Protein AF-A0A093YQZ5-F1 (afdb_monomer)

Radius of gyration: 15.55 Å; Cα contacts (8 Å, |Δi|>4): 417; chains: 1; bounding box: 33×49×37 Å

Structure (mmCIF, N/CA/C/O backbone):
data_AF-A0A093YQZ5-F1
#
_entry.id   AF-A0A093YQZ5-F1
#
loop_
_atom_site.group_PDB
_atom_site.id
_atom_site.type_symbol
_atom_site.label_atom_id
_atom_site.label_alt_id
_atom_site.label_comp_id
_atom_site.label_asym_id
_atom_site.label_entity_id
_atom_site.label_seq_id
_atom_site.pdbx_PDB_ins_code
_atom_site.Cartn_x
_atom_site.Cartn_y
_atom_site.Cartn_z
_atom_site.occupancy
_atom_site.B_iso_or_equiv
_atom_site.auth_seq_id
_atom_site.auth_comp_id
_atom_site.auth_asym_id
_atom_site.auth_atom_id
_atom_site.pdbx_PDB_model_num
ATOM 1 N N . MET A 1 1 ? 9.230 -37.143 -23.512 1.00 34.69 1 MET A N 1
ATOM 2 C CA . MET A 1 1 ? 10.174 -36.220 -22.845 1.00 34.69 1 MET A CA 1
ATOM 3 C C . MET A 1 1 ? 9.344 -35.208 -22.074 1.00 34.69 1 MET A C 1
ATOM 5 O O . MET A 1 1 ? 8.448 -34.623 -22.665 1.00 34.69 1 MET A O 1
ATOM 9 N N . ARG A 1 2 ? 9.528 -35.108 -20.753 1.00 35.28 2 ARG A N 1
ATOM 10 C CA . ARG A 1 2 ? 8.774 -34.172 -19.906 1.00 35.28 2 ARG A CA 1
ATOM 11 C C . ARG A 1 2 ? 9.423 -32.796 -20.040 1.00 35.28 2 ARG A C 1
ATOM 13 O O . ARG A 1 2 ? 10.600 -32.660 -19.728 1.00 35.28 2 ARG A O 1
ATOM 20 N N . LEU A 1 3 ? 8.674 -31.823 -20.550 1.00 38.16 3 LEU A N 1
ATOM 21 C CA . LEU A 1 3 ? 9.090 -30.425 -20.603 1.00 38.16 3 LEU A CA 1
ATOM 22 C C . LEU A 1 3 ? 9.138 -29.920 -19.152 1.00 38.16 3 LEU A C 1
ATOM 24 O O . LEU A 1 3 ? 8.103 -29.836 -18.491 1.00 38.16 3 LEU A O 1
ATOM 28 N N . GLY A 1 4 ? 10.339 -29.710 -18.613 1.00 33.53 4 GLY A N 1
ATOM 29 C CA . GLY A 1 4 ? 10.507 -29.158 -17.272 1.00 33.53 4 GLY A CA 1
ATOM 30 C C . GLY A 1 4 ? 9.977 -27.728 -17.247 1.00 33.53 4 GLY A C 1
ATOM 31 O O . GLY A 1 4 ? 10.423 -26.905 -18.041 1.00 33.53 4 GLY A O 1
ATOM 32 N N . ARG A 1 5 ? 9.015 -27.434 -16.362 1.00 41.59 5 ARG A N 1
ATOM 33 C CA . ARG A 1 5 ? 8.618 -26.053 -16.057 1.00 41.59 5 ARG A CA 1
ATOM 34 C C . ARG A 1 5 ? 9.860 -25.311 -15.564 1.00 41.59 5 ARG A C 1
ATOM 36 O O . ARG A 1 5 ? 10.402 -25.669 -14.518 1.00 41.59 5 ARG A O 1
ATOM 43 N N . ALA A 1 6 ? 10.310 -24.312 -16.318 1.00 37.28 6 ALA A N 1
ATOM 44 C CA . ALA A 1 6 ? 11.260 -23.337 -15.810 1.00 37.28 6 ALA A CA 1
ATOM 45 C C . ALA A 1 6 ? 10.601 -22.628 -14.616 1.00 37.28 6 ALA A C 1
ATOM 47 O O . ALA A 1 6 ? 9.475 -22.144 -14.724 1.00 37.28 6 ALA A O 1
ATOM 48 N N . LYS A 1 7 ? 11.271 -22.648 -13.461 1.00 41.56 7 LYS A N 1
ATOM 49 C CA . LYS A 1 7 ? 10.948 -21.757 -12.343 1.00 41.56 7 LYS A CA 1
ATOM 50 C C . LYS A 1 7 ? 11.205 -20.317 -12.810 1.00 41.56 7 LYS A C 1
ATOM 52 O O . LYS A 1 7 ? 12.134 -20.121 -13.590 1.00 41.56 7 LYS A O 1
ATOM 57 N N . GLY A 1 8 ? 10.340 -19.396 -12.379 1.00 35.66 8 GLY A N 1
ATOM 58 C CA . GLY A 1 8 ? 10.139 -18.029 -12.879 1.00 35.66 8 GLY A CA 1
ATOM 59 C C . GLY A 1 8 ? 11.326 -17.378 -13.591 1.00 35.66 8 GLY A C 1
ATOM 60 O O . GLY A 1 8 ? 12.412 -17.242 -13.031 1.00 35.66 8 GLY A O 1
ATOM 61 N N . SER A 1 9 ? 11.103 -16.957 -14.836 1.00 38.41 9 SER A N 1
ATOM 62 C CA . SER A 1 9 ? 11.991 -16.013 -15.503 1.00 38.41 9 SER A CA 1
ATOM 63 C C . SER A 1 9 ? 11.841 -14.648 -14.835 1.00 38.41 9 SER A C 1
ATOM 65 O O . SER A 1 9 ? 10.770 -14.056 -14.912 1.00 38.41 9 SER A O 1
ATOM 67 N N . LEU A 1 10 ? 12.907 -14.159 -14.201 1.00 40.69 10 LEU A N 1
ATOM 68 C CA . LEU A 1 10 ? 13.060 -12.751 -13.829 1.00 40.69 10 LEU A CA 1
ATOM 69 C C . LEU A 1 10 ? 13.046 -11.919 -15.120 1.00 40.69 10 LEU A C 1
ATOM 71 O O . LEU A 1 10 ? 14.037 -11.912 -15.858 1.00 40.69 10 LEU A O 1
ATOM 75 N N . LEU A 1 11 ? 11.930 -11.261 -15.434 1.00 42.09 11 LEU A N 1
ATOM 76 C CA . LEU A 1 11 ? 11.906 -10.249 -16.487 1.00 42.09 11 LEU A CA 1
ATOM 77 C C . LEU A 1 11 ? 12.411 -8.945 -15.856 1.00 42.09 11 LEU A C 1
ATOM 79 O O . LEU A 1 11 ? 11.658 -8.193 -15.261 1.00 42.09 11 LEU A O 1
ATOM 83 N N . ARG A 1 12 ? 13.714 -8.654 -15.956 1.00 43.50 12 ARG A N 1
ATOM 84 C CA . ARG A 1 12 ? 14.219 -7.305 -15.637 1.00 43.50 12 ARG A CA 1
ATOM 85 C C . ARG A 1 12 ? 13.778 -6.341 -16.741 1.00 43.50 12 ARG A C 1
ATOM 87 O O . ARG A 1 12 ? 14.502 -6.160 -17.724 1.00 43.50 12 ARG A O 1
ATOM 94 N N . ALA A 1 13 ? 12.608 -5.732 -16.591 1.00 42.59 13 ALA A N 1
ATOM 95 C CA . ALA A 1 13 ? 12.168 -4.621 -17.423 1.00 42.59 13 ALA A CA 1
ATOM 96 C C . ALA A 1 13 ? 12.844 -3.326 -16.937 1.00 42.59 13 ALA A C 1
ATOM 98 O O . ALA A 1 13 ? 12.273 -2.538 -16.197 1.00 42.59 13 ALA A O 1
ATOM 99 N N . ARG A 1 14 ? 14.096 -3.086 -17.355 1.00 39.97 14 ARG A N 1
ATOM 100 C CA . ARG A 1 14 ? 14.729 -1.768 -17.168 1.00 39.97 14 ARG A CA 1
ATOM 101 C C . ARG A 1 14 ? 14.173 -0.794 -18.202 1.00 39.97 14 ARG A C 1
ATOM 103 O O . ARG A 1 14 ? 14.699 -0.713 -19.315 1.00 39.97 14 ARG A O 1
ATOM 110 N N . THR A 1 15 ? 13.107 -0.083 -17.854 1.00 38.34 15 THR A N 1
ATOM 111 C CA . THR A 1 15 ? 12.508 0.961 -18.691 1.00 38.34 15 THR A CA 1
ATOM 112 C C . THR A 1 15 ? 13.041 2.332 -18.283 1.00 38.34 15 THR A C 1
ATOM 114 O O . THR A 1 15 ? 12.488 3.004 -17.427 1.00 38.34 15 THR A O 1
ATOM 117 N N . LEU A 1 16 ? 14.116 2.798 -18.925 1.00 35.97 16 LEU A N 1
ATOM 118 C CA . LEU A 1 16 ? 14.561 4.190 -18.781 1.00 35.97 16 LEU A CA 1
ATOM 119 C C . LEU A 1 16 ? 13.605 5.114 -19.568 1.00 35.97 16 LEU A C 1
ATOM 121 O O . LEU A 1 16 ? 13.866 5.439 -20.726 1.00 35.97 16 LEU A O 1
ATOM 125 N N . GLY A 1 17 ? 12.466 5.462 -18.961 1.00 48.41 17 GLY A N 1
ATOM 126 C CA . GLY A 1 17 ? 11.374 6.263 -19.539 1.00 48.41 17 GLY A CA 1
ATOM 127 C C . GLY A 1 17 ? 10.005 5.862 -18.969 1.00 48.41 17 GLY A C 1
ATOM 128 O O . GLY A 1 17 ? 9.955 4.992 -18.105 1.00 48.41 17 GLY A O 1
ATOM 129 N N . SER A 1 18 ? 8.906 6.465 -19.447 1.00 44.28 18 SER A N 1
ATOM 130 C CA . SER A 1 18 ? 7.552 5.978 -19.143 1.00 44.28 18 SER A CA 1
ATOM 131 C C . SER A 1 18 ? 7.418 4.528 -19.623 1.00 44.28 18 SER A C 1
ATOM 133 O O . SER A 1 18 ? 7.569 4.232 -20.813 1.00 44.28 18 SER A O 1
ATOM 135 N N . GLY A 1 19 ? 7.245 3.604 -18.680 1.00 48.38 19 GLY A N 1
ATOM 136 C CA . GLY A 1 19 ? 7.270 2.165 -18.915 1.00 48.38 19 GLY A CA 1
ATOM 137 C C . GLY A 1 19 ? 5.890 1.559 -18.712 1.00 48.38 19 GLY A C 1
ATOM 138 O O . GLY A 1 19 ? 5.277 1.756 -17.670 1.00 48.38 19 GLY A O 1
ATOM 139 N N . SER A 1 20 ? 5.407 0.800 -19.699 1.00 45.56 20 SER A N 1
ATOM 140 C CA . SER A 1 20 ? 4.224 -0.045 -19.520 1.00 45.56 20 SER A CA 1
ATOM 141 C C . SER A 1 20 ? 4.666 -1.467 -19.181 1.00 45.56 20 SER A C 1
ATOM 143 O O . SER A 1 20 ? 5.276 -2.133 -20.025 1.00 45.56 20 SER A O 1
ATOM 145 N N . ALA A 1 21 ? 4.384 -1.923 -17.960 1.00 52.78 21 ALA A N 1
ATOM 146 C CA . ALA A 1 21 ? 4.674 -3.284 -17.512 1.00 52.78 21 ALA A CA 1
ATOM 147 C C . ALA A 1 21 ? 3.444 -4.180 -17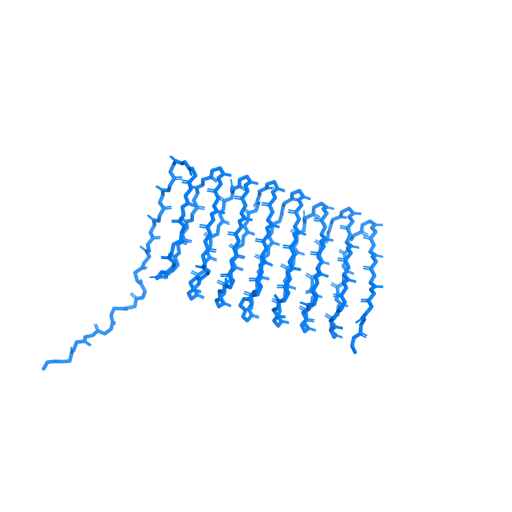.751 1.00 52.78 21 ALA A C 1
ATOM 149 O O . ALA A 1 21 ? 2.335 -3.894 -17.301 1.00 52.78 21 ALA A O 1
ATOM 150 N N . ARG A 1 22 ? 3.615 -5.268 -18.514 1.00 46.84 22 ARG A N 1
ATOM 151 C CA . ARG A 1 22 ? 2.583 -6.300 -18.726 1.00 46.84 22 ARG A CA 1
ATOM 152 C C . ARG A 1 22 ? 3.133 -7.626 -18.213 1.00 46.84 22 ARG A C 1
ATOM 154 O O . ARG A 1 22 ? 3.891 -8.293 -18.917 1.00 46.84 22 ARG A O 1
ATOM 161 N N . GLY A 1 23 ? 2.742 -7.973 -16.989 1.00 45.97 23 GLY A N 1
ATOM 162 C CA . GLY A 1 23 ? 3.400 -8.990 -16.175 1.00 45.97 23 GLY A CA 1
ATOM 163 C C . GLY A 1 23 ? 3.342 -10.422 -16.718 1.00 45.97 23 GLY A C 1
ATOM 164 O O . GLY A 1 23 ? 2.274 -10.965 -17.007 1.00 45.97 23 GLY A O 1
ATOM 165 N N . VAL A 1 24 ? 4.513 -11.070 -16.757 1.00 36.31 24 VAL A N 1
ATOM 166 C CA . VAL A 1 24 ? 4.690 -12.535 -16.678 1.00 36.31 24 VAL A CA 1
ATOM 167 C C . VAL A 1 24 ? 5.924 -12.892 -15.817 1.00 36.31 24 VAL A C 1
ATOM 169 O O . VAL A 1 24 ? 6.816 -13.608 -16.268 1.00 36.31 24 VAL A O 1
ATOM 172 N N . GLY A 1 25 ? 5.997 -12.408 -14.569 1.00 44.06 25 GLY A N 1
ATOM 173 C CA . GLY A 1 25 ? 7.011 -12.801 -13.565 1.00 44.06 25 GLY A CA 1
ATOM 174 C C . GLY A 1 25 ? 7.378 -11.674 -12.590 1.00 44.06 25 GLY A C 1
ATOM 175 O O . GLY A 1 25 ? 6.830 -10.591 -12.737 1.00 44.06 25 GLY A O 1
ATOM 176 N N . ARG A 1 26 ? 8.317 -11.927 -11.652 1.00 47.50 26 ARG A N 1
ATOM 177 C CA . ARG A 1 26 ? 8.957 -10.883 -10.820 1.00 47.50 26 ARG A CA 1
ATOM 178 C C . ARG A 1 26 ? 9.689 -9.910 -11.740 1.00 47.50 26 ARG A C 1
ATOM 180 O O . ARG A 1 26 ? 10.710 -10.274 -12.340 1.00 47.50 26 ARG A O 1
ATOM 187 N N . GLU A 1 27 ? 9.134 -8.715 -11.873 1.00 56.31 27 GLU A N 1
ATOM 188 C CA . GLU A 1 27 ? 9.715 -7.596 -12.606 1.00 56.31 27 GLU A CA 1
ATOM 189 C C . GLU A 1 27 ? 10.192 -6.569 -11.585 1.00 56.31 27 GLU A C 1
ATOM 191 O O . GLU A 1 27 ? 9.380 -6.122 -10.793 1.00 56.31 27 GLU A O 1
ATOM 196 N N . GLU A 1 28 ? 11.489 -6.238 -11.596 1.00 56.50 28 GLU A N 1
ATOM 197 C CA . GLU A 1 28 ? 12.008 -5.018 -10.964 1.00 56.50 28 GLU A CA 1
ATOM 198 C C . GLU A 1 28 ? 11.892 -3.908 -12.009 1.00 56.50 28 GLU A C 1
ATOM 200 O O . GLU A 1 28 ? 12.607 -3.944 -13.026 1.00 56.50 28 GLU A O 1
ATOM 205 N N . VAL A 1 29 ? 10.982 -2.963 -11.787 1.00 59.59 29 VAL A N 1
ATOM 206 C CA . VAL A 1 29 ? 10.749 -1.846 -12.706 1.00 59.59 29 VAL A CA 1
ATOM 207 C C . VAL A 1 29 ? 11.301 -0.562 -12.091 1.00 59.59 29 VAL A C 1
ATOM 209 O O . VAL A 1 29 ? 10.899 -0.147 -11.008 1.00 59.59 29 VAL A O 1
ATOM 212 N N . GLU A 1 30 ? 12.232 0.067 -12.806 1.00 57.41 30 GLU A N 1
ATOM 213 C CA . GLU A 1 30 ? 12.783 1.387 -12.490 1.00 57.41 30 GLU A CA 1
ATOM 214 C C . GLU A 1 30 ? 12.399 2.334 -13.632 1.00 57.41 30 GLU A C 1
ATOM 216 O O . GLU A 1 30 ? 12.693 2.043 -14.795 1.00 57.41 30 GLU A O 1
ATOM 221 N N . GLY A 1 31 ? 11.762 3.461 -13.322 1.00 60.41 31 GLY A N 1
ATOM 222 C CA . GLY A 1 31 ? 11.340 4.466 -14.299 1.00 60.41 31 GLY A CA 1
ATOM 223 C C . GLY A 1 31 ? 10.631 5.632 -13.613 1.00 60.41 31 GLY A C 1
ATOM 224 O O . GLY A 1 31 ? 10.134 5.473 -12.512 1.00 60.41 31 GLY A O 1
ATOM 225 N N . SER A 1 32 ? 10.578 6.812 -14.238 1.00 70.38 32 SER A N 1
ATOM 226 C CA . SER A 1 32 ? 9.850 7.965 -13.662 1.00 70.38 32 SER A CA 1
ATOM 227 C C . SER A 1 32 ? 8.335 7.708 -13.611 1.00 70.38 32 SER A C 1
ATOM 229 O O . SER A 1 32 ? 7.668 8.152 -12.686 1.00 70.38 32 SER A O 1
ATOM 231 N N . THR A 1 33 ? 7.794 6.913 -14.539 1.00 79.75 33 THR A N 1
ATOM 232 C CA . THR A 1 33 ? 6.372 6.542 -14.559 1.00 79.75 33 THR A CA 1
ATOM 233 C C . THR A 1 33 ? 6.201 5.078 -14.935 1.00 79.75 33 THR A C 1
ATOM 235 O O . THR A 1 33 ? 6.769 4.638 -15.944 1.00 79.75 33 THR A O 1
ATOM 238 N N . ILE A 1 34 ? 5.398 4.351 -14.160 1.00 78.75 34 ILE A N 1
ATOM 239 C CA . ILE A 1 34 ? 5.050 2.948 -14.381 1.00 78.75 34 ILE A CA 1
ATOM 240 C C . ILE A 1 34 ? 3.535 2.824 -14.471 1.00 78.75 34 ILE A C 1
ATOM 242 O O . ILE A 1 34 ? 2.8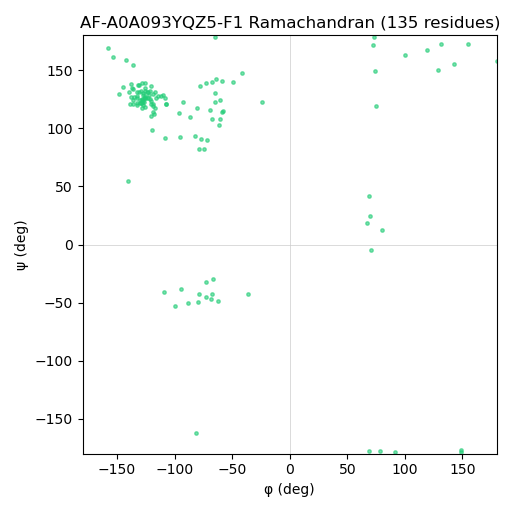21 3.232 -13.564 1.00 78.75 34 ILE A O 1
ATOM 246 N N . GLU A 1 35 ? 3.058 2.223 -15.558 1.00 80.25 35 GLU A N 1
ATOM 247 C CA . GLU A 1 35 ? 1.645 1.882 -15.738 1.00 80.25 35 GLU A CA 1
ATOM 248 C C . GLU A 1 35 ? 1.523 0.403 -16.111 1.00 80.25 35 GLU A C 1
ATOM 250 O O . GLU A 1 35 ? 2.106 -0.050 -17.107 1.00 80.25 35 GLU A O 1
ATOM 255 N N . GLY A 1 36 ? 0.764 -0.378 -15.348 1.00 75.50 36 GLY A N 1
ATOM 256 C CA . GLY A 1 36 ? 0.715 -1.817 -15.579 1.00 75.50 36 GLY A CA 1
ATOM 257 C C . GLY A 1 36 ? -0.519 -2.530 -15.056 1.00 75.50 36 GLY A C 1
ATOM 258 O O . GLY A 1 36 ? -1.337 -2.001 -14.312 1.00 75.50 36 GLY A O 1
ATOM 259 N N . THR A 1 37 ? -0.644 -3.783 -15.480 1.00 70.69 37 THR A N 1
ATOM 260 C CA . THR A 1 37 ? -1.553 -4.752 -14.858 1.00 70.69 37 THR A CA 1
ATOM 261 C C . THR A 1 37 ? -0.702 -5.765 -14.109 1.00 70.69 37 THR A C 1
ATOM 263 O O . THR A 1 37 ? 0.199 -6.342 -14.736 1.00 70.69 37 THR A O 1
ATOM 266 N N . GLY A 1 38 ? -0.960 -5.982 -12.819 1.00 63.75 38 GLY A N 1
ATOM 267 C CA . GLY A 1 38 ? -0.087 -6.793 -11.971 1.00 63.75 38 GLY A CA 1
ATOM 268 C C . GLY A 1 38 ? 0.084 -8.227 -12.464 1.00 63.75 38 GLY A C 1
ATOM 269 O O . GLY A 1 38 ? -0.843 -8.863 -12.978 1.00 63.75 38 GLY A O 1
ATOM 270 N N . GLY A 1 39 ? 1.315 -8.725 -12.335 1.00 65.88 39 GLY A N 1
ATOM 271 C CA . GLY A 1 39 ? 1.674 -10.114 -12.597 1.00 65.88 39 GLY A CA 1
ATOM 272 C C . GLY A 1 39 ? 1.345 -11.031 -11.416 1.00 65.88 39 GLY A C 1
ATOM 273 O O . GLY A 1 39 ? 0.562 -10.689 -10.534 1.00 65.88 39 GLY A O 1
ATOM 274 N N . ALA A 1 40 ? 1.956 -12.221 -11.395 1.00 71.00 40 ALA A N 1
ATOM 275 C CA . ALA A 1 40 ? 1.915 -13.059 -10.195 1.00 71.00 40 ALA A CA 1
ATOM 276 C C . ALA A 1 40 ? 2.603 -12.344 -9.017 1.00 71.00 40 ALA A C 1
ATOM 278 O O . ALA A 1 40 ? 1.981 -12.190 -7.977 1.00 71.00 40 ALA A O 1
ATOM 279 N N . ASP A 1 41 ? 3.810 -11.823 -9.249 1.00 76.38 41 ASP A N 1
ATOM 280 C CA . ASP A 1 41 ? 4.607 -11.103 -8.256 1.00 76.38 41 ASP A CA 1
ATOM 281 C C . ASP A 1 41 ? 5.181 -9.856 -8.955 1.00 76.38 41 ASP A C 1
ATOM 283 O O . ASP A 1 41 ? 5.812 -10.001 -10.007 1.00 76.38 41 ASP A O 1
ATOM 287 N N . THR A 1 42 ? 4.949 -8.650 -8.433 1.00 79.00 42 THR A N 1
ATOM 288 C CA . THR A 1 42 ? 5.401 -7.375 -9.033 1.00 79.00 42 THR A CA 1
ATOM 289 C C . THR A 1 42 ? 6.203 -6.570 -8.012 1.00 79.00 42 THR A C 1
ATOM 291 O O . THR A 1 42 ? 5.739 -6.420 -6.891 1.00 79.00 42 THR A O 1
ATOM 294 N N . GLU A 1 43 ? 7.376 -6.046 -8.389 1.00 83.25 43 GLU A N 1
ATOM 295 C CA . GLU A 1 43 ? 8.238 -5.247 -7.504 1.00 83.25 43 GLU A CA 1
ATOM 296 C C . GLU A 1 43 ? 8.648 -3.929 -8.181 1.00 83.25 43 GLU A C 1
ATOM 298 O O . GLU A 1 43 ? 9.261 -3.901 -9.253 1.00 83.25 43 GLU A O 1
ATOM 303 N N . ILE A 1 44 ? 8.328 -2.802 -7.556 1.00 80.06 44 ILE A N 1
ATOM 304 C CA . ILE A 1 44 ? 8.604 -1.472 -8.103 1.00 80.06 44 ILE A CA 1
ATOM 305 C C . ILE A 1 44 ? 9.477 -0.697 -7.127 1.00 80.06 44 ILE A C 1
ATOM 307 O O . ILE A 1 44 ? 9.177 -0.628 -5.939 1.00 80.06 44 ILE A O 1
ATOM 311 N N . VAL A 1 45 ? 10.554 -0.081 -7.626 1.00 82.75 45 VAL A N 1
ATOM 312 C CA . VAL A 1 45 ? 11.483 0.678 -6.781 1.00 82.75 45 VAL A CA 1
ATOM 313 C C . VAL A 1 45 ? 11.747 2.058 -7.372 1.00 82.75 45 VAL A C 1
ATOM 315 O O . VAL A 1 45 ? 12.263 2.192 -8.483 1.00 82.75 45 VAL A O 1
ATOM 318 N N . GLY A 1 46 ? 11.450 3.094 -6.586 1.00 77.06 46 GLY A N 1
ATOM 319 C CA . GLY A 1 46 ? 11.870 4.470 -6.853 1.00 77.06 46 GLY A CA 1
ATOM 320 C C . GLY A 1 46 ? 11.200 5.139 -8.054 1.00 77.06 46 GLY A C 1
ATOM 321 O O . GLY A 1 46 ? 11.787 6.058 -8.629 1.00 77.06 46 GLY A O 1
ATOM 322 N N . ALA A 1 47 ? 10.008 4.690 -8.444 1.00 80.69 47 ALA A N 1
ATOM 323 C CA . ALA A 1 47 ? 9.243 5.339 -9.500 1.00 80.69 47 ALA A CA 1
ATOM 324 C C . ALA A 1 47 ? 8.556 6.606 -8.996 1.00 80.69 47 ALA A C 1
ATOM 326 O O . ALA A 1 47 ? 8.000 6.599 -7.907 1.00 80.69 47 ALA A O 1
ATOM 327 N N . GLU A 1 48 ? 8.585 7.703 -9.760 1.00 84.31 48 GLU A N 1
ATOM 328 C CA . GLU A 1 48 ? 7.907 8.933 -9.321 1.00 84.31 48 GLU A CA 1
ATOM 329 C C . GLU A 1 48 ? 6.389 8.735 -9.308 1.00 84.31 48 GLU A C 1
ATOM 331 O O . GLU A 1 48 ? 5.753 9.120 -8.334 1.00 84.31 48 GLU A O 1
ATOM 336 N N . LEU A 1 49 ? 5.844 8.085 -10.340 1.00 84.62 49 LEU A N 1
ATOM 337 C CA . LEU A 1 49 ? 4.432 7.726 -10.450 1.00 84.62 49 LEU A CA 1
ATOM 338 C C . LEU A 1 49 ? 4.273 6.231 -10.749 1.00 84.62 49 LEU A C 1
ATOM 340 O O . LEU A 1 49 ? 4.870 5.726 -11.706 1.00 84.62 49 LEU A O 1
ATOM 344 N N . THR A 1 50 ? 3.417 5.554 -9.987 1.00 86.69 50 THR A N 1
ATOM 345 C CA . THR A 1 50 ? 3.025 4.159 -10.220 1.00 86.69 50 THR A CA 1
ATOM 346 C C . THR A 1 50 ? 1.510 4.037 -10.305 1.00 86.69 50 THR A C 1
ATOM 348 O O . THR A 1 50 ? 0.820 4.435 -9.376 1.00 86.69 50 THR A O 1
ATOM 351 N N . VAL A 1 51 ? 1.003 3.448 -11.389 1.00 87.12 51 VAL A N 1
ATOM 352 C CA . VAL A 1 51 ? -0.418 3.119 -11.565 1.00 87.12 51 VAL A CA 1
ATOM 353 C C . VAL A 1 51 ? -0.547 1.638 -11.901 1.00 87.12 51 VAL A C 1
ATOM 355 O O . VAL A 1 51 ? -0.032 1.176 -12.927 1.00 87.12 51 VAL A O 1
ATOM 358 N N . MET A 1 52 ? -1.234 0.883 -11.049 1.00 84.06 52 MET A N 1
ATOM 359 C CA . MET A 1 52 ? -1.354 -0.567 -11.178 1.00 84.06 52 MET A CA 1
ATOM 360 C C . MET A 1 52 ? -2.800 -1.035 -11.054 1.00 84.06 52 MET A C 1
ATOM 362 O O . MET A 1 52 ? -3.537 -0.612 -10.175 1.00 84.06 52 MET A O 1
ATOM 366 N N . ALA A 1 53 ? -3.189 -1.967 -11.923 1.00 83.06 53 ALA A N 1
ATOM 367 C CA . ALA A 1 53 ? -4.468 -2.662 -11.820 1.00 83.06 53 ALA A CA 1
ATOM 368 C C . ALA A 1 53 ? -4.253 -4.165 -11.604 1.00 83.06 53 ALA A C 1
ATOM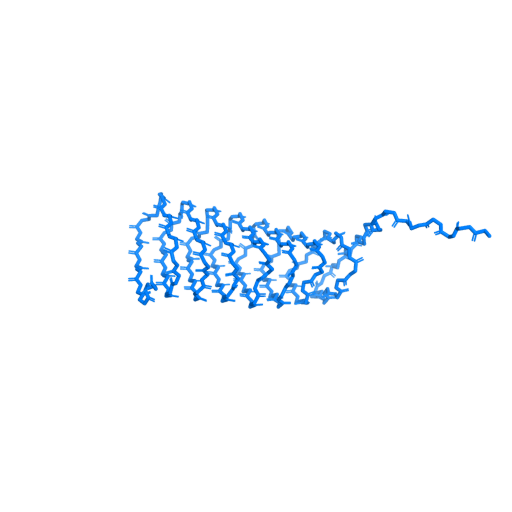 370 O O . ALA A 1 53 ? -3.711 -4.864 -12.473 1.00 83.06 53 ALA A O 1
ATOM 371 N N . GLY A 1 54 ? -4.715 -4.679 -10.469 1.00 73.00 54 GLY A N 1
ATOM 372 C CA . GLY A 1 54 ? -4.582 -6.081 -10.095 1.00 73.00 54 GLY A CA 1
ATOM 373 C C . GLY A 1 54 ? -3.154 -6.526 -9.790 1.00 73.00 54 GLY A C 1
ATOM 374 O O . GLY A 1 54 ? -2.200 -5.758 -9.842 1.00 73.00 54 GLY A O 1
ATOM 375 N N . GLY A 1 55 ? 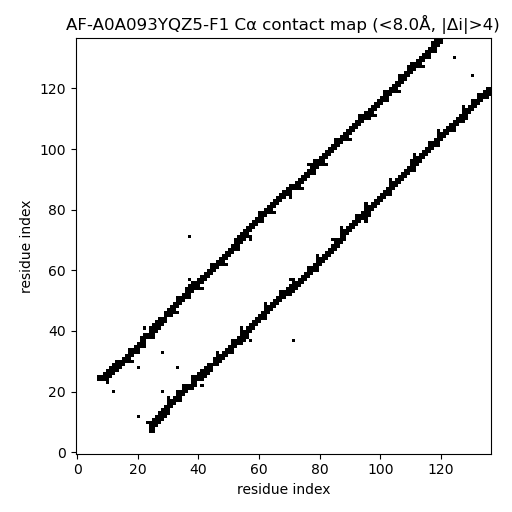-3.021 -7.814 -9.493 1.00 71.81 55 GLY A N 1
ATOM 376 C CA . GLY A 1 55 ? -1.777 -8.495 -9.136 1.00 71.81 55 GLY A CA 1
ATOM 377 C C . GLY A 1 55 ? -2.103 -9.722 -8.296 1.00 71.81 55 GLY A C 1
ATOM 378 O O . GLY A 1 55 ? -3.266 -9.927 -7.951 1.00 71.81 55 GLY A O 1
ATOM 379 N N . ARG A 1 56 ? -1.128 -10.579 -7.985 1.00 76.88 56 ARG A N 1
ATOM 380 C CA . ARG A 1 56 ? -1.273 -11.494 -6.842 1.00 76.88 56 ARG A CA 1
ATOM 381 C C . ARG A 1 56 ? -0.528 -10.964 -5.628 1.00 76.88 56 ARG A C 1
ATOM 383 O O . ARG A 1 56 ? -1.149 -10.788 -4.591 1.00 76.88 56 ARG A O 1
ATOM 390 N N . GLU A 1 57 ? 0.743 -10.663 -5.813 1.00 82.56 57 GLU A N 1
ATOM 391 C CA . GLU A 1 57 ? 1.606 -10.031 -4.822 1.00 82.56 57 GLU A CA 1
ATOM 392 C C . GLU A 1 57 ? 2.216 -8.777 -5.469 1.00 82.56 57 GLU A C 1
ATOM 394 O O . GLU A 1 57 ? 2.740 -8.847 -6.591 1.00 82.56 57 GLU A O 1
ATOM 399 N N . THR A 1 58 ? 2.093 -7.623 -4.810 1.00 85.44 58 THR A N 1
ATOM 400 C CA . THR A 1 58 ? 2.640 -6.342 -5.291 1.00 85.44 58 THR A CA 1
ATOM 401 C C . THR A 1 58 ? 3.435 -5.674 -4.179 1.00 85.44 58 THR A C 1
ATOM 403 O O . THR A 1 58 ? 2.893 -5.440 -3.110 1.00 85.44 58 THR A O 1
ATOM 406 N N . GLU A 1 59 ? 4.696 -5.350 -4.451 1.00 88.00 59 GLU A N 1
ATOM 407 C CA . GLU A 1 59 ? 5.598 -4.647 -3.536 1.00 88.00 59 GLU A CA 1
ATOM 408 C C . GLU A 1 59 ? 6.079 -3.351 -4.203 1.00 88.00 59 GLU A C 1
ATOM 410 O O . GLU A 1 59 ? 6.603 -3.370 -5.323 1.00 88.00 59 GLU A O 1
ATOM 415 N N . ILE A 1 60 ? 5.895 -2.211 -3.537 1.00 86.69 60 ILE A N 1
ATOM 416 C CA . ILE A 1 60 ? 6.325 -0.899 -4.035 1.00 86.69 60 ILE A CA 1
ATOM 417 C C . ILE A 1 60 ? 7.178 -0.217 -2.974 1.00 86.69 60 ILE A C 1
ATOM 419 O O . ILE A 1 60 ? 6.767 -0.051 -1.831 1.00 86.69 60 ILE A O 1
ATOM 423 N N . SER A 1 61 ? 8.380 0.203 -3.355 1.00 87.44 61 SER A N 1
ATOM 424 C CA . SER A 1 61 ? 9.324 0.886 -2.475 1.00 87.44 61 SER A CA 1
ATOM 425 C C . SER A 1 61 ? 9.672 2.275 -2.999 1.00 87.44 61 SER A C 1
ATOM 427 O O . SER A 1 61 ? 10.414 2.437 -3.975 1.00 87.44 61 SER A O 1
ATOM 429 N N . GLY A 1 62 ? 9.198 3.287 -2.280 1.00 80.50 62 GLY A N 1
ATOM 430 C CA . GLY A 1 62 ? 9.397 4.698 -2.562 1.00 80.50 62 GLY A CA 1
ATOM 431 C C . GLY A 1 62 ? 8.592 5.197 -3.758 1.00 80.50 62 GLY A C 1
ATOM 432 O O . GLY A 1 62 ? 7.895 4.453 -4.435 1.00 80.50 62 GLY A O 1
ATOM 433 N N . GLY A 1 63 ? 8.729 6.493 -4.016 1.00 81.62 63 GLY A N 1
ATOM 434 C CA . GLY A 1 63 ? 8.031 7.184 -5.091 1.00 81.62 63 GLY A CA 1
ATOM 435 C C . GLY A 1 63 ? 7.377 8.467 -4.615 1.00 81.62 63 GLY A C 1
ATOM 436 O O . GLY A 1 63 ? 7.421 8.781 -3.423 1.00 81.62 63 GLY A O 1
ATOM 437 N N . ALA A 1 64 ? 6.836 9.248 -5.547 1.00 85.31 64 ALA A N 1
ATOM 438 C CA . ALA A 1 64 ? 6.025 10.402 -5.181 1.00 85.31 64 ALA A CA 1
ATOM 439 C C . ALA A 1 64 ? 4.565 9.969 -5.020 1.00 85.31 64 ALA A C 1
ATOM 441 O O . ALA A 1 64 ? 3.990 10.213 -3.966 1.00 85.31 64 ALA A O 1
ATOM 442 N N . GLU A 1 65 ? 4.020 9.259 -6.005 1.00 90.88 65 GLU A N 1
ATOM 443 C CA . GLU A 1 65 ? 2.595 8.946 -6.097 1.00 90.88 65 GLU A CA 1
ATOM 444 C C . GLU A 1 65 ? 2.383 7.485 -6.522 1.00 90.88 65 GLU A C 1
ATOM 446 O O . GLU A 1 65 ? 3.062 6.973 -7.420 1.00 90.88 65 GLU A O 1
ATOM 451 N N . THR A 1 66 ? 1.467 6.795 -5.844 1.00 91.31 66 THR A N 1
ATOM 452 C CA . THR A 1 66 ? 1.111 5.394 -6.106 1.00 91.31 66 THR A CA 1
ATOM 453 C C . THR A 1 66 ? -0.402 5.227 -6.086 1.00 91.31 66 THR A C 1
ATOM 455 O O . THR A 1 66 ? -1.027 5.582 -5.095 1.00 91.31 66 THR A O 1
ATOM 458 N N . ASP A 1 67 ? -0.956 4.655 -7.153 1.00 91.94 67 ASP A N 1
ATOM 459 C CA . ASP A 1 67 ? -2.378 4.339 -7.320 1.00 91.94 67 ASP A CA 1
ATOM 460 C C . ASP A 1 67 ? -2.533 2.849 -7.685 1.00 91.94 67 ASP A C 1
ATOM 462 O O . ASP A 1 67 ? -1.931 2.365 -8.657 1.00 91.94 67 ASP A O 1
ATOM 466 N N . ILE A 1 68 ? -3.296 2.102 -6.879 1.00 89.12 68 ILE A N 1
ATOM 467 C CA . ILE A 1 68 ? -3.559 0.673 -7.085 1.00 89.12 68 ILE A CA 1
ATOM 468 C C . ILE A 1 68 ? -5.060 0.378 -7.039 1.00 89.12 68 ILE A C 1
ATOM 470 O O . ILE A 1 68 ? -5.705 0.534 -6.004 1.00 89.12 68 ILE A O 1
ATOM 474 N N . ASP A 1 69 ? -5.586 -0.188 -8.127 1.00 88.19 69 ASP A N 1
ATOM 475 C CA . ASP A 1 69 ? -6.965 -0.682 -8.211 1.00 88.19 69 ASP A CA 1
ATOM 476 C C . ASP A 1 69 ? -7.018 -2.217 -8.270 1.00 88.19 69 ASP A C 1
ATOM 478 O O . ASP A 1 69 ? -6.380 -2.868 -9.106 1.00 88.19 69 ASP A O 1
ATOM 482 N N . GLY A 1 70 ? -7.825 -2.813 -7.396 1.00 75.56 70 GLY A N 1
ATOM 483 C CA . GLY A 1 70 ? -8.130 -4.236 -7.366 1.00 75.56 70 GLY A CA 1
ATOM 484 C C . GLY A 1 70 ? -6.949 -5.103 -6.950 1.00 75.56 70 GLY A C 1
ATOM 485 O O . GLY A 1 70 ? -6.741 -6.147 -7.574 1.00 75.56 70 GLY A O 1
ATOM 486 N N . GLY A 1 71 ? -6.192 -4.667 -5.935 1.00 65.50 71 GLY A N 1
ATOM 487 C CA . GLY A 1 71 ? -4.992 -5.326 -5.416 1.00 65.50 71 GLY A CA 1
ATOM 488 C C . GLY A 1 71 ? -5.112 -6.851 -5.311 1.00 65.50 71 GLY A C 1
ATOM 489 O O . GLY A 1 71 ? -6.188 -7.421 -5.094 1.00 65.50 71 GLY A O 1
ATOM 490 N N . GLY A 1 72 ? -3.982 -7.531 -5.510 1.00 71.75 72 GLY A N 1
ATOM 491 C CA . GLY A 1 72 ? -3.897 -8.977 -5.309 1.00 71.75 72 GLY A CA 1
ATOM 492 C C . GLY A 1 72 ? -4.108 -9.387 -3.854 1.00 71.75 72 GLY A C 1
ATOM 493 O O . GLY A 1 72 ? -4.297 -8.513 -3.018 1.00 71.75 72 GLY A O 1
ATOM 494 N N . PRO A 1 73 ? -4.086 -10.697 -3.529 1.00 81.94 73 PRO A N 1
ATOM 495 C CA . PRO A 1 73 ? -4.081 -11.200 -2.163 1.00 81.94 73 PRO A CA 1
ATOM 496 C C . PRO A 1 73 ? -3.270 -10.364 -1.170 1.00 81.94 73 PRO A C 1
ATOM 498 O O . PRO A 1 73 ? -3.757 -10.129 -0.076 1.00 81.94 73 PRO A O 1
ATOM 501 N N . GLU A 1 74 ? -2.086 -9.900 -1.564 1.00 87.44 74 GLU A N 1
ATOM 502 C CA . GLU A 1 74 ? -1.210 -9.104 -0.704 1.00 87.44 74 GLU A CA 1
ATOM 503 C C . GLU A 1 74 ? -0.636 -7.925 -1.506 1.00 87.44 74 GLU A C 1
ATOM 505 O O . GLU A 1 74 ? -0.210 -8.076 -2.661 1.00 87.44 74 GLU A O 1
ATOM 510 N N . THR A 1 75 ? -0.670 -6.731 -0.913 1.00 90.31 75 THR A N 1
ATOM 511 C CA . THR A 1 75 ? -0.091 -5.501 -1.470 1.00 90.31 75 THR A CA 1
ATOM 512 C C . THR A 1 75 ? 0.661 -4.754 -0.373 1.00 90.31 75 THR A C 1
ATOM 514 O O . THR A 1 75 ? 0.063 -4.371 0.629 1.00 90.31 75 THR A O 1
ATOM 517 N N . GLU A 1 76 ? 1.957 -4.537 -0.585 1.00 92.44 76 GLU A N 1
ATOM 518 C CA . GLU A 1 76 ? 2.866 -3.881 0.356 1.00 92.44 76 GLU A CA 1
ATOM 519 C C . GLU A 1 76 ? 3.458 -2.609 -0.266 1.00 92.44 76 GLU A C 1
ATOM 521 O O . GLU A 1 76 ? 3.991 -2.624 -1.382 1.00 92.44 76 GLU A O 1
ATOM 526 N N . ILE A 1 77 ? 3.390 -1.494 0.464 1.00 90.94 77 ILE A N 1
ATOM 527 C CA . ILE A 1 77 ? 3.949 -0.206 0.042 1.00 90.94 77 ILE A CA 1
ATOM 528 C C . ILE A 1 77 ? 4.844 0.353 1.146 1.00 90.94 77 ILE A C 1
ATOM 530 O O . ILE A 1 77 ? 4.420 0.552 2.279 1.00 90.94 77 ILE A O 1
ATOM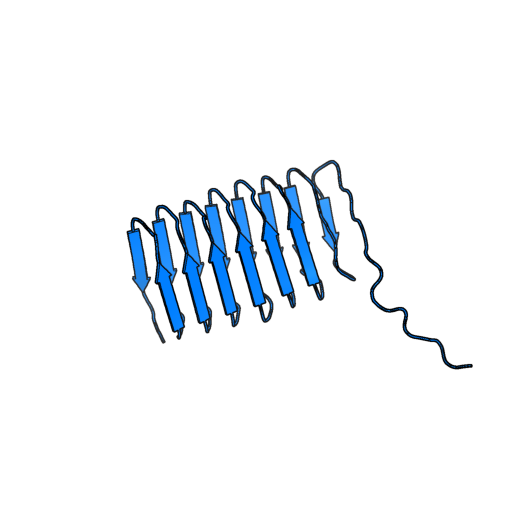 534 N N . SER A 1 78 ? 6.095 0.649 0.810 1.00 92.12 78 SER A N 1
ATOM 535 C CA . SER A 1 78 ? 7.081 1.230 1.721 1.00 92.12 78 SER A CA 1
ATOM 536 C C . SER A 1 78 ? 7.545 2.598 1.225 1.00 92.12 78 SER A C 1
ATOM 538 O O . SER A 1 78 ? 8.271 2.712 0.239 1.00 92.12 78 SER A O 1
ATOM 540 N N . GLY A 1 79 ? 7.191 3.652 1.950 1.00 85.38 79 GLY A N 1
ATOM 541 C CA . GLY A 1 79 ? 7.444 5.046 1.608 1.00 85.38 79 GLY A CA 1
ATOM 542 C C . GLY A 1 79 ? 6.470 5.584 0.561 1.00 85.38 79 GLY A C 1
ATOM 543 O O . GLY A 1 79 ? 5.550 4.905 0.128 1.00 85.38 79 GLY A O 1
ATOM 544 N N . GLY A 1 80 ? 6.678 6.836 0.159 1.00 85.62 80 GLY A N 1
ATOM 545 C CA . GLY A 1 80 ? 5.778 7.539 -0.758 1.00 85.62 80 GLY A CA 1
ATOM 546 C C . GLY A 1 80 ? 5.370 8.902 -0.211 1.00 85.62 80 GLY A C 1
ATOM 547 O O . GLY A 1 80 ? 5.320 9.104 1.008 1.00 85.62 80 GLY A O 1
ATOM 548 N N . ALA A 1 81 ? 5.098 9.864 -1.094 1.00 89.06 81 ALA A N 1
ATOM 549 C CA . ALA A 1 81 ? 4.412 11.079 -0.664 1.00 89.06 81 ALA A CA 1
ATOM 550 C C . ALA A 1 81 ? 2.907 10.801 -0.559 1.00 89.06 81 ALA A C 1
ATOM 552 O O . ALA A 1 81 ? 2.326 11.048 0.493 1.00 89.06 81 ALA A O 1
ATOM 553 N N . GLU A 1 82 ? 2.321 10.213 -1.598 1.00 94.00 82 GLU A N 1
ATOM 554 C CA . GLU A 1 82 ? 0.885 9.960 -1.714 1.00 94.00 82 GLU A CA 1
ATOM 555 C C . GLU A 1 82 ? 0.640 8.508 -2.154 1.00 94.00 82 GLU A C 1
ATOM 557 O O . GLU A 1 82 ? 1.358 7.958 -2.997 1.00 94.00 82 GLU A O 1
ATOM 562 N N . THR A 1 83 ? -0.339 7.856 -1.529 1.00 93.81 83 THR A N 1
ATOM 563 C CA . THR A 1 83 ? -0.727 6.470 -1.812 1.00 93.81 83 THR A CA 1
ATOM 564 C C . THR A 1 83 ? -2.241 6.345 -1.802 1.00 93.81 83 THR A C 1
ATOM 566 O O . THR A 1 83 ? -2.871 6.591 -0.774 1.00 93.81 83 THR A O 1
ATOM 569 N N . GLU A 1 84 ? -2.802 5.918 -2.925 1.00 93.94 84 GLU A N 1
ATOM 570 C CA . GLU A 1 84 ? -4.217 5.612 -3.100 1.00 93.94 84 GLU A CA 1
ATOM 571 C C . GLU A 1 84 ? -4.374 4.125 -3.426 1.00 93.94 84 GLU A C 1
ATOM 573 O O . GLU A 1 84 ? -3.669 3.574 -4.276 1.00 93.94 84 GLU A O 1
ATOM 578 N N . MET A 1 85 ? -5.286 3.450 -2.727 1.00 91.19 85 MET A N 1
ATOM 579 C CA . MET A 1 85 ? -5.606 2.051 -2.999 1.00 91.19 85 MET A CA 1
ATOM 580 C C . MET A 1 85 ? -7.102 1.788 -2.949 1.00 91.19 85 MET A C 1
ATOM 582 O O . MET A 1 85 ? -7.793 2.222 -2.029 1.00 91.19 85 MET A O 1
ATOM 586 N N . ALA A 1 86 ? -7.590 0.988 -3.891 1.00 90.88 86 ALA A N 1
ATOM 587 C CA . ALA A 1 86 ? -8.973 0.544 -3.935 1.00 90.88 86 ALA A CA 1
ATOM 588 C C . ALA A 1 86 ? -9.047 -0.978 -4.079 1.00 90.88 86 ALA A C 1
ATOM 590 O O . ALA A 1 86 ? -8.641 -1.542 -5.091 1.00 90.88 86 ALA A O 1
ATOM 591 N N . GLY A 1 87 ? -9.629 -1.658 -3.091 1.00 81.69 87 GLY A N 1
ATOM 592 C CA . GLY A 1 87 ? -9.880 -3.094 -3.158 1.00 81.69 87 GLY A CA 1
ATOM 593 C C . GLY A 1 87 ? -8.643 -3.986 -2.993 1.00 81.69 87 GLY A C 1
ATOM 594 O O . GLY A 1 87 ? -7.528 -3.670 -3.391 1.00 81.69 87 GLY A O 1
ATOM 595 N N . GLY A 1 88 ? -8.876 -5.167 -2.431 1.00 83.81 88 GLY A N 1
ATOM 596 C CA . GLY A 1 88 ? -7.851 -6.158 -2.104 1.00 83.81 88 GLY A CA 1
ATOM 597 C C . GLY A 1 88 ? -8.221 -6.835 -0.784 1.00 83.81 88 GLY A C 1
ATOM 598 O O . GLY A 1 88 ? -9.004 -6.275 -0.017 1.00 83.81 88 GLY A O 1
ATOM 599 N N . PRO A 1 89 ? -7.772 -8.062 -0.503 1.00 87.00 89 PRO A N 1
ATOM 600 C CA . PRO A 1 89 ? -8.003 -8.656 0.802 1.00 87.00 89 PRO A CA 1
ATOM 601 C C . PRO A 1 89 ? -7.015 -8.117 1.843 1.00 87.00 89 PRO A C 1
ATOM 603 O O . PRO A 1 89 ? -7.478 -7.764 2.919 1.00 87.00 89 PRO A O 1
ATOM 606 N N . GLU A 1 90 ? -5.722 -7.961 1.540 1.00 90.94 90 GLU A N 1
ATOM 607 C CA . GLU A 1 90 ? -4.721 -7.495 2.515 1.00 90.94 90 GLU A CA 1
ATOM 608 C C . GLU A 1 90 ? -3.861 -6.352 1.950 1.00 90.94 90 GLU A C 1
ATOM 610 O O . GLU A 1 90 ? -3.357 -6.431 0.825 1.00 90.94 90 GLU A O 1
ATOM 615 N N . MET A 1 91 ? -3.718 -5.280 2.735 1.00 92.44 91 MET A N 1
ATOM 616 C CA . MET A 1 91 ? -2.928 -4.091 2.404 1.00 92.44 91 MET A CA 1
ATOM 617 C C . MET A 1 91 ? -2.028 -3.692 3.573 1.00 92.44 91 MET A C 1
ATOM 619 O O . MET A 1 91 ? -2.530 -3.458 4.674 1.00 92.44 91 MET A O 1
ATOM 623 N N . GLU A 1 92 ? -0.735 -3.521 3.303 1.00 94.19 92 GLU A N 1
ATOM 624 C CA . GLU A 1 92 ? 0.243 -2.992 4.255 1.00 94.19 92 GLU A CA 1
ATOM 625 C C . GLU A 1 92 ? 0.936 -1.747 3.686 1.00 94.19 92 GLU A C 1
ATOM 627 O O . GLU A 1 92 ? 1.399 -1.734 2.542 1.00 94.19 92 GLU A O 1
ATOM 632 N N . ILE A 1 93 ? 1.008 -0.680 4.485 1.00 93.19 93 ILE A N 1
ATOM 633 C CA . ILE A 1 93 ? 1.689 0.566 4.119 1.00 93.19 93 ILE A CA 1
ATOM 634 C C . ILE A 1 93 ? 2.594 1.020 5.264 1.00 93.19 93 ILE A C 1
ATOM 636 O O . ILE A 1 93 ? 2.120 1.256 6.374 1.00 93.19 93 ILE A O 1
ATOM 640 N N . ASP A 1 94 ? 3.875 1.250 4.984 1.00 94.38 94 ASP A N 1
ATOM 641 C CA . ASP A 1 94 ? 4.820 1.854 5.928 1.00 94.38 94 ASP A CA 1
ATOM 642 C C . ASP A 1 94 ? 5.376 3.178 5.391 1.00 94.38 94 ASP A C 1
ATOM 644 O O . ASP A 1 94 ? 6.022 3.230 4.352 1.00 94.38 94 ASP A O 1
ATOM 648 N N . GLY A 1 95 ? 5.178 4.277 6.115 1.00 89.19 95 GLY A N 1
ATOM 649 C CA . GLY A 1 95 ? 5.897 5.533 5.896 1.00 89.19 95 GLY A CA 1
ATOM 650 C C . GLY A 1 95 ? 5.404 6.425 4.750 1.00 89.19 95 GLY A C 1
ATOM 651 O O . GLY A 1 95 ? 6.108 7.383 4.415 1.00 89.19 95 GLY A O 1
ATOM 652 N N . ALA A 1 96 ? 4.227 6.171 4.172 1.00 91.06 96 ALA A N 1
ATOM 653 C CA . ALA A 1 96 ? 3.592 7.091 3.223 1.00 91.06 96 ALA A CA 1
ATOM 654 C C . ALA A 1 96 ? 3.152 8.393 3.921 1.00 91.06 96 ALA A C 1
ATOM 656 O O . ALA A 1 96 ? 2.670 8.368 5.054 1.00 91.06 96 ALA A O 1
ATOM 657 N N . SER A 1 97 ? 3.330 9.561 3.288 1.00 93.44 97 SER A N 1
ATOM 658 C CA . SER A 1 97 ? 2.946 10.835 3.931 1.00 93.44 97 SER A CA 1
ATOM 659 C C . SER A 1 97 ? 1.429 11.020 3.975 1.00 93.44 97 SER A C 1
ATOM 661 O O . SER A 1 97 ? 0.897 11.385 5.030 1.00 93.44 97 SER A O 1
ATOM 663 N N . GLU A 1 98 ? 0.749 10.751 2.866 1.00 95.19 98 GLU A N 1
ATOM 664 C CA . GLU A 1 98 ? -0.705 10.723 2.755 1.00 95.19 98 GLU A CA 1
ATOM 665 C C . GLU A 1 98 ? -1.163 9.379 2.183 1.00 95.19 98 GLU A C 1
ATOM 667 O O . GLU A 1 98 ? -0.535 8.819 1.283 1.00 95.19 98 GLU A O 1
ATOM 672 N N . THR A 1 99 ? -2.241 8.847 2.751 1.00 95.56 99 THR A N 1
ATOM 673 C CA . THR A 1 99 ? -2.786 7.535 2.410 1.00 95.56 99 THR A CA 1
ATOM 674 C C . THR A 1 99 ? -4.302 7.598 2.333 1.00 95.56 99 THR A C 1
ATOM 676 O O . THR A 1 99 ? -4.945 7.991 3.312 1.00 95.56 99 THR A O 1
ATOM 679 N N . GLU A 1 100 ? -4.861 7.143 1.217 1.00 95.50 100 GLU A N 1
ATOM 680 C CA . GLU A 1 100 ? -6.293 6.917 1.034 1.00 95.50 100 GLU A CA 1
ATOM 681 C C . GLU A 1 100 ? -6.551 5.457 0.644 1.00 95.50 100 GLU A C 1
ATOM 683 O O . GLU A 1 100 ? -5.921 4.922 -0.267 1.00 95.50 100 GLU A O 1
ATOM 688 N N . ILE A 1 101 ? -7.458 4.790 1.361 1.00 93.31 101 ILE A N 1
ATOM 689 C CA . ILE A 1 101 ? -7.832 3.399 1.083 1.00 93.31 101 ILE A CA 1
ATOM 690 C C . ILE A 1 101 ? -9.346 3.267 0.976 1.00 93.31 101 ILE A C 1
ATOM 692 O O . ILE A 1 101 ? -10.079 3.571 1.921 1.00 93.31 101 ILE A O 1
ATOM 696 N N . GLU A 1 102 ? -9.808 2.716 -0.140 1.00 92.81 102 GLU A N 1
ATOM 697 C CA . GLU A 1 102 ? -11.194 2.338 -0.378 1.00 92.81 102 GLU A CA 1
ATOM 698 C C . GLU A 1 102 ? -11.351 0.812 -0.381 1.00 92.81 102 GLU A C 1
ATOM 700 O O . GLU A 1 102 ? -11.258 0.139 -1.406 1.00 92.81 102 GLU A O 1
ATOM 705 N N . GLY A 1 103 ? -11.654 0.267 0.795 1.00 83.38 103 GLY A N 1
ATOM 706 C CA . GLY A 1 103 ? -12.029 -1.127 0.989 1.00 83.38 103 GLY A CA 1
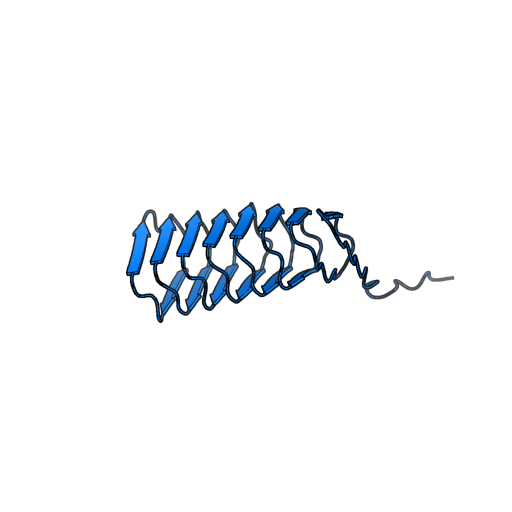ATOM 707 C C . GLY A 1 103 ? -10.871 -2.124 0.896 1.00 83.38 103 GLY A C 1
ATOM 708 O O . GLY A 1 103 ? -10.286 -2.331 -0.159 1.00 83.38 103 GLY A O 1
ATOM 709 N N . ALA A 1 104 ? -10.646 -2.846 1.991 1.00 87.06 104 ALA A N 1
ATOM 710 C CA . ALA A 1 104 ? -9.905 -4.104 2.016 1.00 87.06 104 ALA A CA 1
ATOM 711 C C . ALA A 1 104 ? -10.374 -4.972 3.192 1.00 87.06 104 ALA A C 1
ATOM 713 O O . ALA A 1 104 ? -11.013 -4.458 4.108 1.00 87.06 104 ALA A O 1
ATOM 714 N N . GLU A 1 105 ? -10.115 -6.280 3.194 1.00 90.19 105 GLU A N 1
ATOM 715 C CA . GLU A 1 105 ? -10.469 -7.104 4.360 1.00 90.19 105 GLU A CA 1
ATOM 716 C C . GLU A 1 105 ? -9.595 -6.734 5.565 1.00 90.19 105 GLU A C 1
ATOM 718 O O . GLU A 1 105 ? -10.136 -6.474 6.642 1.00 90.19 105 GLU A O 1
ATOM 723 N N . LEU A 1 106 ? -8.283 -6.620 5.353 1.00 92.62 106 LEU A N 1
ATOM 724 C CA . LEU A 1 106 ? -7.272 -6.234 6.331 1.00 92.62 106 LEU A CA 1
ATOM 725 C C . LEU A 1 106 ? -6.438 -5.055 5.817 1.00 92.62 106 LEU A C 1
ATOM 727 O O . LEU A 1 106 ? -6.006 -5.038 4.666 1.00 92.62 106 LEU A O 1
ATOM 731 N N . ILE A 1 107 ? -6.228 -4.074 6.691 1.00 94.62 107 ILE A N 1
ATOM 732 C CA . ILE A 1 107 ? -5.471 -2.849 6.435 1.00 94.62 107 ILE A CA 1
ATOM 733 C C . ILE A 1 107 ? -4.512 -2.626 7.598 1.00 94.62 107 ILE A C 1
ATOM 735 O O . ILE A 1 107 ? -4.957 -2.429 8.732 1.00 94.62 107 ILE A O 1
ATOM 739 N N . GLU A 1 108 ? -3.219 -2.581 7.306 1.00 95.12 108 GLU A N 1
ATOM 740 C CA . GLU A 1 108 ? -2.159 -2.257 8.255 1.00 95.12 108 GLU A CA 1
ATOM 741 C C . GLU A 1 108 ? -1.389 -1.026 7.764 1.00 95.12 108 GLU A C 1
ATOM 743 O O . GLU A 1 108 ? -0.896 -0.984 6.640 1.00 95.12 108 GLU A O 1
ATOM 748 N N . ILE A 1 109 ? -1.315 0.022 8.589 1.00 93.75 109 ILE A N 1
ATOM 749 C CA . ILE A 1 109 ? -0.610 1.262 8.234 1.00 93.75 109 ILE A CA 1
ATOM 750 C C . ILE A 1 109 ? 0.303 1.695 9.373 1.00 93.75 109 ILE A C 1
ATOM 752 O O . ILE A 1 109 ? -0.154 1.988 10.485 1.00 93.75 109 ILE A O 1
ATOM 756 N N . ALA A 1 110 ? 1.591 1.823 9.082 1.00 94.12 110 ALA A N 1
ATOM 757 C CA . ALA A 1 110 ? 2.603 2.320 9.995 1.00 94.12 110 ALA A CA 1
ATOM 758 C C . ALA A 1 110 ? 3.191 3.649 9.497 1.00 94.12 110 ALA A C 1
ATOM 760 O O . ALA A 1 110 ? 3.648 3.779 8.373 1.00 94.12 110 ALA A O 1
ATOM 761 N N . GLY A 1 111 ? 3.205 4.666 10.357 1.00 87.50 111 GLY A N 1
ATOM 762 C CA . GLY A 1 111 ? 3.745 5.980 10.011 1.00 87.50 111 GLY A CA 1
ATOM 763 C C . GLY A 1 111 ? 2.863 6.771 9.041 1.00 87.50 111 GLY A C 1
ATOM 764 O O . GLY A 1 111 ? 1.854 6.284 8.548 1.00 87.50 111 GLY A O 1
ATOM 765 N N . GLY A 1 112 ? 3.235 8.035 8.837 1.00 88.50 112 GLY A N 1
ATOM 766 C CA . GLY A 1 112 ? 2.541 8.951 7.935 1.00 88.50 112 GLY A CA 1
ATOM 767 C C . GLY A 1 112 ? 1.958 10.198 8.596 1.00 88.50 112 GLY A C 1
ATOM 768 O O . GLY A 1 112 ? 1.899 10.353 9.823 1.00 88.50 112 GLY A O 1
ATOM 769 N N . SER A 1 113 ? 1.565 11.156 7.759 1.00 92.19 113 SER A N 1
ATOM 770 C CA . SER A 1 113 ? 0.984 12.428 8.2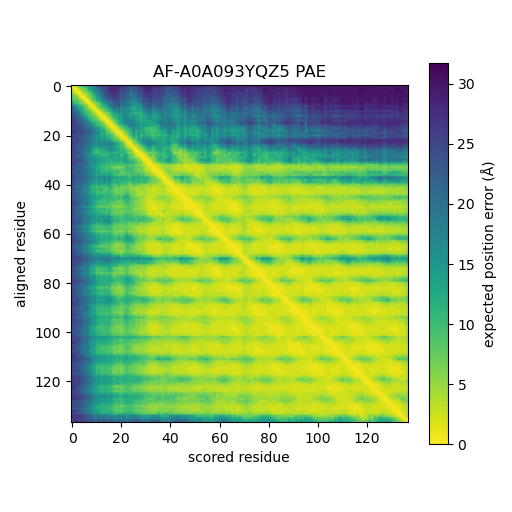03 1.00 92.19 113 SER A CA 1
ATOM 771 C C . SER A 1 113 ? -0.542 12.385 8.218 1.00 92.19 113 SER A C 1
ATOM 773 O O . SER A 1 113 ? -1.165 12.971 9.114 1.00 92.19 113 SER A O 1
ATOM 775 N N . SER A 1 114 ? -1.158 11.723 7.241 1.00 94.44 114 SER A N 1
ATOM 776 C CA . SER A 1 114 ? -2.611 11.643 7.110 1.00 94.44 114 SER A CA 1
ATOM 777 C C . SER A 1 114 ? -3.034 10.316 6.496 1.00 94.44 114 SER A C 1
ATOM 779 O O . SER A 1 114 ? -2.547 9.949 5.439 1.00 94.44 114 SER A O 1
ATOM 781 N N . THR A 1 115 ? -3.977 9.639 7.141 1.00 95.56 115 THR A N 1
ATOM 782 C CA . THR A 1 115 ? -4.613 8.418 6.643 1.00 95.56 115 THR A CA 1
ATOM 783 C C . THR A 1 115 ? -6.128 8.607 6.595 1.00 95.56 115 THR A C 1
ATOM 785 O O . THR A 1 115 ? -6.733 9.019 7.595 1.00 95.56 115 THR A O 1
ATOM 788 N N . GLU A 1 116 ? -6.751 8.265 5.473 1.00 95.75 116 GLU A N 1
ATOM 789 C CA . GLU A 1 116 ? -8.199 8.162 5.303 1.00 95.75 116 GLU A CA 1
ATOM 790 C C . GLU A 1 116 ? -8.564 6.766 4.788 1.00 95.75 116 GLU A C 1
ATOM 792 O O . GLU A 1 116 ? -8.008 6.284 3.810 1.00 95.75 116 GLU A O 1
ATOM 797 N N . ILE A 1 117 ? -9.474 6.086 5.484 1.00 94.31 117 ILE A N 1
ATOM 798 C CA . ILE A 1 117 ? -9.913 4.736 5.125 1.00 94.31 117 ILE A CA 1
ATOM 799 C C . ILE A 1 117 ? -11.433 4.713 5.038 1.00 94.31 117 ILE A C 1
ATOM 801 O O . ILE A 1 117 ? -12.132 5.099 5.983 1.00 94.31 117 ILE A O 1
ATOM 805 N N . VAL A 1 118 ? -11.948 4.209 3.925 1.00 94.56 118 VAL A N 1
ATOM 806 C CA . VAL A 1 118 ? -13.370 3.983 3.694 1.00 94.56 118 VAL A CA 1
ATOM 807 C C . VAL A 1 118 ? -13.599 2.494 3.466 1.00 94.56 118 VAL A C 1
ATOM 809 O O . VAL A 1 118 ? -13.179 1.931 2.463 1.00 94.56 118 VAL A O 1
ATOM 812 N N . GLY A 1 119 ? -14.310 1.848 4.384 1.00 89.25 119 GLY A N 1
ATOM 813 C CA . GLY A 1 119 ? -14.565 0.414 4.340 1.00 89.25 119 GLY A CA 1
ATOM 814 C C . GLY A 1 119 ? -13.533 -0.420 5.091 1.00 89.25 119 GLY A C 1
ATOM 815 O O . GLY A 1 119 ? -12.609 0.089 5.718 1.00 89.25 119 GLY A O 1
ATOM 816 N N . GLY A 1 120 ? -13.744 -1.728 5.021 1.00 87.38 120 GLY A N 1
ATOM 817 C CA . GLY A 1 120 ? -12.860 -2.755 5.555 1.00 87.38 120 GLY A CA 1
ATOM 818 C C . GLY A 1 120 ? -13.276 -3.355 6.892 1.00 87.38 120 GLY A C 1
ATOM 819 O O . GLY A 1 120 ? -14.159 -2.829 7.575 1.00 87.38 120 GLY A O 1
ATOM 820 N N . ALA A 1 121 ? -12.692 -4.516 7.204 1.00 88.38 121 ALA A N 1
ATOM 821 C CA . ALA A 1 121 ? -13.090 -5.352 8.340 1.00 88.38 121 ALA A CA 1
ATOM 822 C C . ALA A 1 121 ? -12.054 -5.346 9.478 1.00 88.38 121 ALA A C 1
ATOM 824 O O . ALA A 1 121 ? -12.429 -5.257 10.648 1.00 88.38 121 ALA A O 1
ATOM 825 N N . GLY A 1 122 ? -10.760 -5.401 9.155 1.00 91.38 122 GLY A N 1
ATOM 826 C CA . GLY A 1 122 ? -9.651 -5.258 10.096 1.00 91.38 122 GLY A CA 1
ATOM 827 C C . GLY A 1 122 ? -8.795 -4.054 9.731 1.00 91.38 122 GLY A C 1
ATOM 828 O O . GLY A 1 122 ? -8.255 -3.999 8.636 1.00 91.38 122 GLY A O 1
ATOM 829 N N . ILE A 1 123 ? -8.690 -3.083 10.638 1.00 93.62 123 ILE A N 1
ATOM 830 C CA . ILE A 1 123 ? -7.870 -1.885 10.443 1.00 93.62 12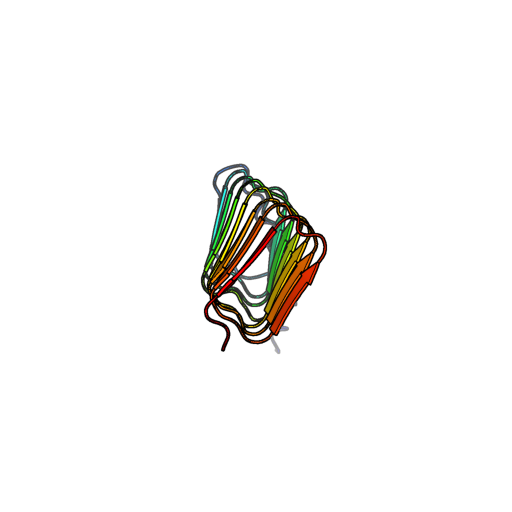3 ILE A CA 1
ATOM 831 C C . ILE A 1 123 ? -6.939 -1.726 11.638 1.00 93.62 123 ILE A C 1
ATOM 833 O O . ILE A 1 123 ? -7.400 -1.522 12.765 1.00 93.62 123 ILE A O 1
ATOM 837 N N . GLU A 1 124 ? -5.639 -1.731 11.373 1.00 94.38 124 GLU A N 1
ATOM 838 C CA . GLU A 1 124 ? -4.595 -1.393 12.328 1.00 94.38 124 GLU A CA 1
ATOM 839 C C . GLU A 1 124 ? -3.794 -0.199 11.803 1.00 94.38 124 GLU A C 1
ATOM 841 O O . GLU A 1 124 ? -3.219 -0.231 10.722 1.00 94.38 124 GLU A O 1
ATOM 846 N N . THR A 1 125 ? -3.759 0.896 12.567 1.00 92.25 125 THR A N 1
ATOM 847 C CA . THR A 1 125 ? -2.959 2.076 12.205 1.00 92.25 125 THR A CA 1
ATOM 848 C C . THR A 1 125 ? -2.085 2.508 13.371 1.00 92.25 125 THR A C 1
ATOM 850 O O . THR A 1 125 ? -2.586 2.690 14.485 1.00 92.25 125 THR A O 1
ATOM 853 N N . GLY A 1 126 ? -0.802 2.751 13.120 1.00 91.94 126 GLY A N 1
ATOM 854 C CA . GLY A 1 126 ? 0.168 3.237 14.098 1.00 91.94 126 GLY A CA 1
ATOM 855 C C . GLY A 1 126 ? 1.045 4.344 13.523 1.00 91.94 126 GLY A C 1
ATOM 856 O O . GLY A 1 126 ? 1.221 4.450 12.320 1.00 91.94 126 GLY A O 1
ATOM 857 N N . GLY A 1 127 ? 1.584 5.223 14.371 1.00 89.69 127 GLY A N 1
ATOM 858 C CA . GLY A 1 127 ? 2.556 6.247 13.947 1.00 89.69 127 GLY A CA 1
ATOM 859 C C . GLY A 1 127 ? 2.011 7.399 13.088 1.00 89.69 127 GLY A C 1
ATOM 860 O O . GLY A 1 127 ? 2.748 8.348 12.836 1.00 89.69 127 GLY A O 1
ATOM 861 N N . ASN A 1 128 ? 0.737 7.355 12.693 1.00 88.94 128 ASN A N 1
ATOM 862 C CA . ASN A 1 128 ? 0.074 8.401 11.922 1.00 88.94 128 ASN A CA 1
ATOM 863 C C . ASN A 1 128 ? -0.218 9.656 12.753 1.00 88.94 128 ASN A C 1
ATOM 865 O O . ASN A 1 128 ? -0.687 9.573 13.891 1.00 88.94 128 ASN A O 1
ATOM 869 N N . SER A 1 129 ? -0.013 10.840 12.164 1.00 92.56 129 SER A N 1
ATOM 870 C CA . SER A 1 129 ? -0.402 12.103 12.818 1.00 92.56 129 SER A CA 1
ATOM 871 C C . SER A 1 129 ? -1.920 12.316 12.827 1.00 92.56 129 SER A C 1
ATOM 873 O O . SER A 1 129 ? -2.455 12.935 13.752 1.00 92.56 129 SER A O 1
ATOM 875 N N . ARG A 1 130 ? -2.623 11.826 11.798 1.00 93.81 130 ARG A N 1
ATOM 876 C CA . ARG A 1 130 ? -4.085 11.870 11.675 1.00 93.81 130 ARG A CA 1
ATOM 877 C C . ARG A 1 130 ? -4.591 10.612 10.980 1.00 93.81 130 ARG A C 1
ATOM 879 O O . ARG A 1 130 ? -4.065 10.254 9.935 1.00 93.81 130 ARG A O 1
ATOM 886 N N . THR A 1 131 ? -5.664 10.037 11.516 1.00 94.75 131 THR A N 1
ATOM 887 C CA . THR A 1 131 ? -6.366 8.895 10.920 1.00 94.75 131 THR A CA 1
ATOM 888 C C . THR A 1 131 ? -7.866 9.167 10.926 1.00 94.75 131 THR A C 1
ATOM 890 O O . THR A 1 131 ? -8.421 9.551 11.961 1.00 94.75 131 THR A O 1
ATOM 893 N N . LYS A 1 132 ? -8.530 8.963 9.786 1.00 95.50 132 LYS A N 1
ATOM 894 C CA . LYS A 1 132 ? -9.990 8.909 9.674 1.00 95.50 132 LYS A CA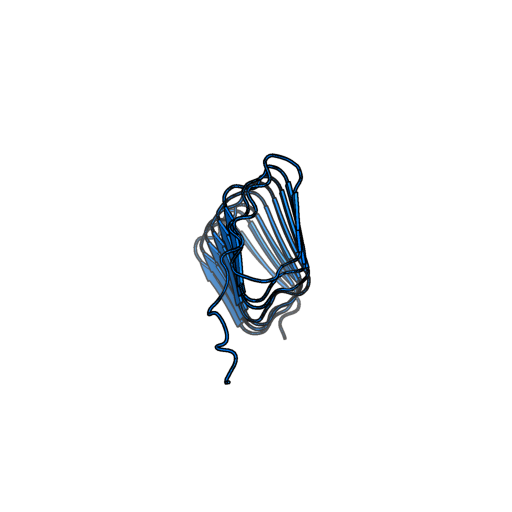 1
ATOM 895 C C . LYS A 1 132 ? -10.411 7.560 9.117 1.00 95.50 132 LYS A C 1
ATOM 897 O O . LYS A 1 132 ? -9.832 7.090 8.148 1.00 95.50 132 LYS A O 1
ATOM 902 N N . THR A 1 133 ? -11.451 6.983 9.702 1.00 92.88 133 THR A N 1
ATOM 903 C CA . THR A 1 133 ? -12.071 5.755 9.207 1.00 92.88 133 THR A CA 1
ATOM 904 C C . THR A 1 133 ? -13.577 5.957 9.056 1.00 92.88 133 THR A C 1
ATOM 906 O O . THR A 1 133 ? -14.222 6.596 9.894 1.00 92.88 133 THR A O 1
ATOM 909 N N . ALA A 1 134 ? -14.149 5.439 7.973 1.00 93.12 134 ALA A N 1
ATOM 910 C CA . ALA A 1 134 ? -15.578 5.478 7.682 1.00 93.12 134 ALA A CA 1
ATOM 911 C C . ALA A 1 134 ? -16.026 4.163 7.032 1.00 93.12 134 ALA A C 1
ATOM 913 O O . ALA A 1 134 ? -15.216 3.443 6.469 1.00 93.12 134 ALA A O 1
ATOM 914 N N . GLY A 1 135 ? -17.320 3.832 7.093 1.00 83.94 135 GLY A N 1
ATOM 915 C CA . GLY A 1 135 ? -17.879 2.724 6.302 1.00 83.94 135 GLY A CA 1
ATOM 916 C C . GLY A 1 135 ? -17.417 1.305 6.670 1.00 83.94 135 GLY A C 1
ATOM 917 O O . GLY A 1 135 ? -17.587 0.415 5.847 1.00 83.94 135 GLY A O 1
ATOM 918 N N . LEU A 1 136 ? -16.862 1.096 7.869 1.00 80.75 136 LEU A N 1
ATOM 919 C CA . LEU A 1 136 ? -16.469 -0.220 8.401 1.00 80.75 136 LEU A CA 1
ATOM 920 C C . LEU A 1 136 ? -17.596 -1.265 8.270 1.00 80.75 136 LEU A C 1
ATOM 922 O O . LEU A 1 136 ? -18.767 -0.939 8.504 1.00 80.75 136 LEU A O 1
ATOM 926 N N . LEU A 1 137 ? -17.223 -2.499 7.912 1.00 69.94 137 LEU A N 1
ATOM 927 C CA . LEU A 1 137 ? -18.132 -3.638 7.708 1.00 69.94 137 LEU A CA 1
ATOM 928 C C . LEU A 1 137 ? -18.357 -4.471 8.978 1.00 69.94 137 LEU A C 1
ATOM 930 O O . LEU A 1 137 ? -17.414 -4.617 9.784 1.00 69.94 137 LEU A O 1
#

Sequence (137 aa):
MRLGRAKGSLLRARTLGSGSARGVGREEVEGSTIEGTGGADTEIVGAELTVMAGGRETEISGGAETDIDGGGPETEISGGAETEMAGGPEMEIDGASETEIEGAELIEIAGGSSTEIVGGAGIETGGNSRTKTAGLL

Secondary structure (DSSP, 8-state):
-------------B-SSSEEEE-SS-EEEBSSEEEEE--SEEEEES-SEEEEE--SEEEEE--SEEEEES--SEEEEE--SEEEEE--SEEEEES-SEEEEE--SEEEEES-SEEEEES-SEEEEES-S-EEEE---

Mean predicted aligned error: 9.25 Å

Solvent-accessible surface area (backbone atoms only — not comparable to full-atom values): 6401 Å² total; per-residue (Å²): 135,84,83,75,80,77,76,78,59,70,46,72,50,76,30,92,41,83,29,76,49,79,52,81,28,51,27,55,41,43,25,60,31,40,42,34,42,43,15,63,33,33,37,39,46,61,20,41,32,39,40,37,41,36,30,36,33,38,40,37,38,44,30,44,36,37,39,36,42,49,37,12,66,37,34,40,35,39,40,25,46,36,39,40,40,32,39,30,47,32,40,40,38,37,47,27,36,30,38,40,38,45,33,30,47,30,38,40,35,36,39,28,53,37,38,42,34,40,37,28,65,41,82,48,77,41,76,47,73,36,79,48,79,42,73,66,105

pLDDT: mean 77.07, std 19.38, range [33.53, 95.75]

Foldseek 3Di:
DDDDPDDFDAPAPADAEADEDEDDGEYEYDYCHYAYEEYQAYEYEAHQEYAYEEYQEEEYEEHAEYEYEAYHQEYEYEEYQEYEYEHHAEYEYEHHAEYEYHDYQAYHYHAYAEYEYEEYAHYHYYNYVYYYYYPYD